Protein AF-A0A060BPD8-F1 (afdb_monomer_lite)

pLDDT: mean 90.16, std 10.14, range [51.38, 97.88]

Radius of gyration: 13.63 Å; chains: 1; bounding box: 34×24×36 Å

Organism: NCBI:txid671175

InterPro domains:
  IPR052182 Glycogen_Maltodextrin_Phosphorylase [PTHR42655] (6-91)

Foldseek 3Di:
DADPPRDD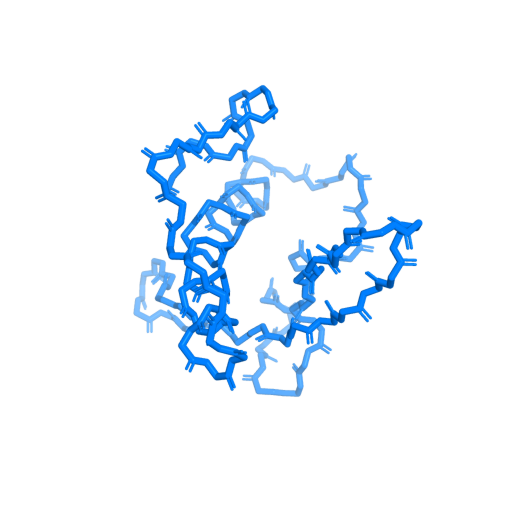FDWDWDWDDDPPDTDIDTARLDPPDDPLSNCLPVDDPDDDPVSLVSVLCCQAVVVLVVQVVCCVVVVPDRDPDDDDPPPSNVD

Secondary structure (DSSP, 8-state):
-B-GGG-B---EEEEEEETTEEEEEEE---TTS-HHHHGGGS-TT-S-HHHHHHHHHIIIIIHHHHHHHHHHHHTPPPPS----SSGGG--

Structure (mmCIF, N/CA/C/O backbone):
data_AF-A0A060BPD8-F1
#
_entry.id   AF-A0A060BPD8-F1
#
loop_
_atom_site.group_PDB
_atom_site.id
_atom_site.type_symbol
_atom_site.label_atom_id
_atom_site.label_alt_id
_atom_site.label_comp_id
_atom_site.label_asym_id
_atom_site.label_entity_id
_atom_site.label_seq_id
_atom_site.pdbx_PDB_ins_code
_atom_site.Cartn_x
_atom_site.Cartn_y
_atom_site.Cartn_z
_atom_site.occupancy
_atom_site.B_iso_or_equiv
_atom_site.auth_seq_id
_atom_site.auth_comp_id
_atom_site.auth_asym_id
_atom_site.auth_atom_id
_atom_site.pdbx_PDB_model_num
ATOM 1 N N . MET A 1 1 ? -2.855 3.238 -9.375 1.00 89.38 1 MET A N 1
ATOM 2 C CA . MET A 1 1 ? -2.019 4.455 -9.262 1.00 89.38 1 MET A CA 1
ATOM 3 C C . MET A 1 1 ? -1.215 4.660 -10.535 1.00 89.38 1 MET A C 1
ATOM 5 O O . MET A 1 1 ? -1.046 3.706 -11.282 1.00 89.38 1 MET A O 1
ATOM 9 N N . GLY A 1 2 ? -0.775 5.889 -10.806 1.00 86.12 2 GLY A N 1
ATOM 10 C CA . GLY A 1 2 ? 0.081 6.167 -11.962 1.00 86.12 2 GLY A CA 1
ATOM 11 C C . GLY A 1 2 ? 1.531 5.778 -11.680 1.00 86.12 2 GLY A C 1
ATOM 12 O O . GLY A 1 2 ? 2.022 6.008 -10.578 1.00 86.12 2 GLY A O 1
ATOM 13 N N . LEU A 1 3 ? 2.188 5.203 -12.680 1.00 84.62 3 LEU A N 1
ATOM 14 C CA . LEU A 1 3 ? 3.611 4.884 -12.726 1.00 84.62 3 LEU A CA 1
ATOM 15 C C . LEU A 1 3 ? 4.314 5.769 -13.779 1.00 84.62 3 LEU A C 1
ATOM 17 O O . LEU A 1 3 ? 3.647 6.362 -14.639 1.00 84.62 3 LEU A O 1
ATOM 21 N N . PRO A 1 4 ? 5.659 5.852 -13.771 1.00 80.06 4 PRO A N 1
ATOM 22 C CA . PRO A 1 4 ? 6.410 6.528 -14.826 1.00 80.06 4 PRO A CA 1
ATOM 23 C C . PRO A 1 4 ? 6.047 6.025 -16.233 1.00 80.06 4 PRO A C 1
ATOM 25 O O . PRO A 1 4 ? 5.624 4.883 -16.419 1.00 80.06 4 PRO A O 1
ATOM 28 N N . LYS A 1 5 ? 6.258 6.879 -17.244 1.00 81.75 5 LYS A N 1
ATOM 29 C CA . LYS A 1 5 ? 5.953 6.593 -18.663 1.00 81.75 5 LYS A CA 1
ATOM 30 C C . LYS A 1 5 ? 4.462 6.340 -18.946 1.00 81.75 5 LYS A C 1
ATOM 32 O O . LYS A 1 5 ? 4.128 5.650 -19.902 1.00 81.75 5 LYS A O 1
ATOM 37 N N . GLY A 1 6 ? 3.571 6.894 -18.119 1.00 80.50 6 GLY A N 1
ATOM 38 C CA . GLY A 1 6 ? 2.119 6.801 -18.314 1.00 80.50 6 GLY A CA 1
ATOM 39 C C . GLY A 1 6 ? 1.533 5.418 -18.028 1.00 80.50 6 GLY A C 1
ATOM 40 O O . GLY A 1 6 ? 0.405 5.142 -18.425 1.00 80.50 6 GLY A O 1
ATOM 41 N N . ARG A 1 7 ? 2.288 4.541 -17.356 1.00 88.81 7 ARG A N 1
ATOM 42 C CA . ARG A 1 7 ? 1.808 3.213 -16.966 1.00 88.81 7 ARG A CA 1
ATOM 43 C C . ARG A 1 7 ? 0.879 3.306 -15.755 1.00 88.81 7 ARG A C 1
ATOM 45 O O . ARG A 1 7 ? 0.973 4.234 -14.954 1.00 88.81 7 ARG A O 1
ATOM 52 N N . GLY A 1 8 ? -0.018 2.337 -15.619 1.00 90.94 8 GLY A N 1
ATOM 53 C CA . GLY A 1 8 ? -0.876 2.172 -14.449 1.00 90.94 8 GLY A CA 1
ATOM 54 C C . GLY A 1 8 ? -0.452 0.962 -13.624 1.00 90.94 8 GLY A C 1
ATOM 55 O O . GLY A 1 8 ? 0.064 -0.006 -14.172 1.00 90.94 8 GLY A O 1
ATOM 56 N N . LEU A 1 9 ? -0.683 1.030 -12.315 1.00 95.44 9 LEU A N 1
ATOM 57 C CA . LEU A 1 9 ? -0.646 -0.119 -11.413 1.00 95.44 9 LEU A CA 1
ATOM 58 C C . LEU A 1 9 ? -1.977 -0.217 -10.677 1.00 95.44 9 LEU A C 1
ATOM 60 O O . LEU A 1 9 ? -2.397 0.730 -10.006 1.00 95.44 9 LEU A O 1
ATOM 64 N N . HIS A 1 10 ? -2.635 -1.354 -10.805 1.00 97.06 10 HIS A N 1
ATOM 65 C CA . HIS A 1 10 ? -3.810 -1.739 -10.042 1.00 97.06 10 HIS A CA 1
ATOM 66 C C . HIS A 1 10 ? -3.355 -2.489 -8.792 1.00 97.06 10 HIS A C 1
ATOM 68 O O . HIS A 1 10 ? -2.385 -3.235 -8.827 1.00 97.06 10 HIS A O 1
ATOM 74 N N . ALA A 1 11 ? -4.002 -2.237 -7.664 1.00 97.50 11 ALA A N 1
ATOM 75 C CA . ALA A 1 11 ? -3.744 -2.991 -6.451 1.00 97.50 11 ALA A CA 1
ATOM 76 C C . ALA A 1 11 ? -5.077 -3.277 -5.781 1.00 97.50 11 ALA A C 1
ATOM 78 O O . ALA A 1 11 ? -5.921 -2.380 -5.667 1.00 97.50 11 ALA A O 1
ATOM 79 N N . GLN A 1 12 ? -5.249 -4.517 -5.352 1.00 97.56 12 GLN A N 1
ATOM 80 C CA . GLN A 1 12 ? -6.338 -4.896 -4.475 1.00 97.56 12 GLN A CA 1
ATOM 81 C C . GLN A 1 12 ? -5.949 -4.632 -3.022 1.00 97.56 12 GLN A C 1
ATOM 83 O O . GLN A 1 12 ? -4.769 -4.590 -2.663 1.00 97.56 12 GLN A O 1
ATOM 88 N N . VAL A 1 13 ? -6.965 -4.409 -2.193 1.00 97.88 13 VAL A N 1
ATOM 89 C CA . VAL A 1 13 ? -6.796 -4.170 -0.761 1.00 97.88 13 VAL A CA 1
ATOM 90 C C . VAL A 1 13 ? -7.406 -5.342 -0.016 1.00 97.88 13 VAL A C 1
ATOM 92 O O . VAL A 1 13 ? -8.616 -5.558 -0.070 1.00 97.88 13 VAL A O 1
ATOM 95 N N . TRP A 1 14 ? -6.568 -6.064 0.711 1.00 97.56 14 TRP A N 1
ATOM 96 C CA . TRP A 1 14 ? -6.998 -7.071 1.666 1.00 97.56 14 TRP A CA 1
ATOM 97 C C . TRP A 1 14 ? -7.134 -6.439 3.048 1.00 97.56 14 TRP A C 1
ATOM 99 O O . TRP A 1 14 ? -6.354 -5.561 3.418 1.00 97.56 14 TRP A O 1
ATOM 109 N N . ILE A 1 15 ? -8.115 -6.892 3.827 1.00 97.00 15 ILE A N 1
ATOM 110 C CA . ILE A 1 15 ? -8.310 -6.443 5.208 1.00 97.00 15 ILE A CA 1
ATOM 111 C C . ILE A 1 15 ? -8.156 -7.648 6.127 1.00 97.00 15 ILE A C 1
ATOM 113 O O . ILE A 1 15 ? -8.977 -8.564 6.102 1.00 97.00 15 ILE A O 1
ATOM 117 N N . ALA A 1 16 ? -7.124 -7.624 6.964 1.00 97.12 16 ALA A N 1
ATOM 118 C CA . ALA A 1 16 ? -6.928 -8.582 8.043 1.00 97.12 16 ALA A CA 1
ATOM 119 C C . ALA A 1 16 ? -7.305 -7.936 9.381 1.00 97.12 16 ALA A C 1
ATOM 121 O O . ALA A 1 16 ? -6.957 -6.788 9.647 1.00 97.12 16 ALA A O 1
ATOM 122 N N . GLN A 1 17 ? -8.012 -8.659 10.247 1.00 95.75 17 GLN A N 1
ATOM 123 C CA . GLN A 1 17 ? -8.294 -8.183 11.603 1.00 95.75 17 GLN A CA 1
ATOM 124 C C . GLN A 1 17 ? -7.161 -8.603 12.538 1.00 95.75 17 GLN A C 1
ATOM 126 O O . GLN A 1 17 ? -6.971 -9.793 12.787 1.00 95.75 17 GLN A O 1
ATOM 131 N N . VAL A 1 18 ? -6.417 -7.628 13.066 1.00 95.12 18 VAL A N 1
ATOM 132 C CA . VAL A 1 18 ? -5.310 -7.861 14.002 1.00 95.12 18 VAL A CA 1
ATOM 133 C C . VAL A 1 18 ? -5.720 -7.345 15.376 1.00 95.12 18 VAL A C 1
ATOM 135 O O . VAL A 1 18 ? -5.630 -6.157 15.694 1.00 95.12 18 VAL A O 1
ATOM 138 N N . GLY A 1 19 ? -6.233 -8.254 16.203 1.00 94.75 19 GLY A N 1
ATOM 139 C CA . GLY A 1 19 ? -6.825 -7.898 17.489 1.00 94.75 19 GLY A CA 1
ATOM 140 C C . GLY A 1 19 ? -8.035 -6.983 17.300 1.00 94.75 19 GLY A C 1
ATOM 141 O O . GLY A 1 19 ? -9.092 -7.438 16.878 1.00 94.75 19 GLY A O 1
ATOM 142 N N . ARG A 1 20 ? -7.885 -5.697 17.637 1.00 91.81 20 ARG A N 1
ATOM 143 C CA . ARG A 1 20 ? -8.951 -4.681 17.525 1.00 91.81 20 ARG A CA 1
ATOM 144 C C . ARG A 1 20 ? -8.758 -3.711 16.359 1.00 91.81 20 ARG A C 1
ATOM 146 O O . ARG A 1 20 ? -9.555 -2.789 16.218 1.00 91.81 20 ARG A O 1
ATOM 153 N N .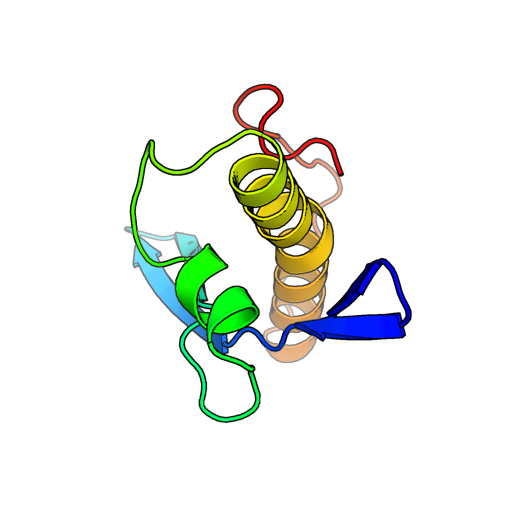 VAL A 1 21 ? -7.6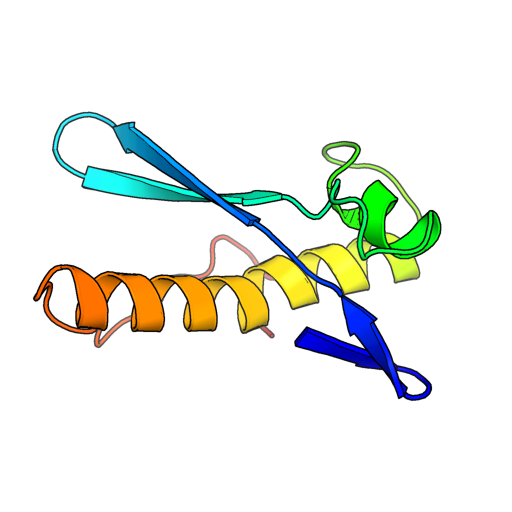87 -3.862 15.583 1.00 92.00 21 VAL A N 1
ATOM 154 C CA . VAL A 1 21 ? -7.304 -2.902 14.544 1.00 92.00 21 VAL A CA 1
ATOM 155 C C . VAL A 1 21 ? -7.360 -3.582 13.172 1.00 92.00 21 VAL A C 1
ATOM 157 O O . VAL A 1 21 ? -6.803 -4.674 13.017 1.00 92.00 21 VAL A O 1
ATOM 160 N N . PRO A 1 22 ? -8.007 -2.965 12.166 1.00 94.88 22 PRO A N 1
ATOM 161 C CA . PRO A 1 22 ? -7.950 -3.441 10.790 1.00 94.88 22 PRO A CA 1
ATOM 162 C C . PRO A 1 22 ? -6.561 -3.169 10.197 1.00 94.88 22 PRO A C 1
ATOM 164 O O . PRO A 1 22 ? -6.094 -2.032 10.172 1.00 94.88 22 PRO A O 1
ATOM 167 N N . GLN A 1 23 ? -5.911 -4.208 9.681 1.00 95.88 23 GLN A N 1
ATOM 168 C CA . GLN A 1 23 ? -4.698 -4.100 8.880 1.00 95.88 23 GLN A CA 1
ATOM 169 C C . GLN A 1 23 ? -5.071 -4.167 7.400 1.00 95.88 23 GLN A C 1
ATOM 171 O O . GLN A 1 23 ? -5.630 -5.161 6.937 1.00 95.88 23 GLN A O 1
ATOM 176 N N . LEU A 1 24 ? -4.754 -3.104 6.662 1.00 97.31 24 LEU A N 1
ATOM 177 C CA . LEU A 1 24 ? -4.917 -3.051 5.213 1.00 97.31 24 LEU A CA 1
ATOM 178 C C . LEU A 1 24 ? -3.619 -3.523 4.557 1.00 97.31 24 LEU A C 1
ATOM 180 O O . LEU A 1 24 ? -2.546 -3.009 4.869 1.00 97.31 24 LEU A O 1
ATOM 184 N N . LEU A 1 25 ? -3.725 -4.482 3.644 1.00 97.44 25 LEU A N 1
ATOM 185 C CA . LEU A 1 25 ? -2.607 -5.048 2.895 1.00 97.44 25 LEU A CA 1
ATOM 186 C C . LEU A 1 25 ? -2.838 -4.784 1.407 1.00 97.44 25 LEU A C 1
ATOM 188 O O . LEU A 1 25 ? -3.939 -5.002 0.902 1.00 97.44 25 LEU A O 1
ATOM 192 N N . LEU A 1 26 ? -1.811 -4.294 0.718 1.00 97.50 26 LEU A N 1
ATOM 193 C CA . LEU A 1 26 ? -1.860 -4.017 -0.715 1.00 97.50 26 LEU A CA 1
ATOM 194 C C . LEU A 1 26 ? -1.243 -5.172 -1.484 1.00 97.50 26 LEU A C 1
ATOM 196 O O . LEU A 1 26 ? -0.172 -5.653 -1.121 1.00 97.50 26 LEU A O 1
ATOM 200 N N . ASP A 1 27 ? -1.899 -5.560 -2.566 1.00 97.56 27 ASP A N 1
ATOM 201 C CA . ASP A 1 27 ? -1.446 -6.635 -3.433 1.00 97.56 27 ASP A CA 1
ATOM 202 C C . ASP A 1 27 ? -1.620 -6.228 -4.897 1.00 97.56 27 ASP A C 1
ATOM 204 O O . ASP A 1 27 ? -2.694 -5.792 -5.315 1.00 97.56 27 ASP A O 1
ATOM 208 N N . SER A 1 28 ? -0.530 -6.302 -5.651 1.00 97.38 28 SER A N 1
ATOM 209 C CA . SER A 1 28 ? -0.472 -5.927 -7.062 1.00 97.38 28 SER A CA 1
ATOM 210 C C . SER A 1 28 ? -0.661 -7.109 -8.013 1.00 97.38 28 SER A C 1
ATOM 212 O O . SER A 1 28 ? -0.774 -6.880 -9.220 1.00 97.38 28 SER A O 1
ATOM 214 N N . ASP A 1 29 ? -0.744 -8.347 -7.516 1.00 97.25 29 ASP A N 1
ATOM 215 C CA . ASP A 1 29 ? -0.970 -9.531 -8.350 1.00 97.25 29 ASP A CA 1
ATOM 216 C C . ASP A 1 29 ? -2.443 -9.642 -8.780 1.00 97.25 29 ASP A C 1
ATOM 218 O O . ASP A 1 29 ? -3.238 -10.417 -8.253 1.00 97.25 29 ASP A O 1
ATOM 222 N N . VAL A 1 30 ? -2.824 -8.789 -9.733 1.00 97.12 30 VAL A N 1
ATOM 223 C CA . VAL A 1 30 ? -4.173 -8.706 -10.308 1.00 97.12 30 VAL A CA 1
ATOM 224 C C . VAL A 1 30 ? -4.108 -8.718 -11.832 1.00 97.12 30 VAL A C 1
ATOM 226 O O . VAL A 1 30 ? -3.111 -8.310 -12.438 1.00 97.12 30 VAL A O 1
ATOM 229 N N . GLU A 1 31 ? -5.168 -9.201 -12.479 1.00 96.50 31 GLU A N 1
ATOM 230 C CA . GLU A 1 31 ? -5.142 -9.485 -13.914 1.00 96.50 31 GLU A CA 1
ATOM 231 C C . GLU A 1 31 ? -4.950 -8.239 -14.791 1.00 96.50 31 GLU A C 1
ATOM 233 O O . GLU A 1 31 ? -4.320 -8.318 -15.848 1.00 96.50 31 GLU A O 1
ATOM 238 N N . GLU A 1 32 ? -5.419 -7.085 -14.322 1.00 96.56 32 GLU A N 1
ATOM 239 C CA . GLU A 1 32 ? -5.326 -5.784 -14.989 1.00 96.56 32 GLU A CA 1
ATOM 240 C C . GLU A 1 32 ? -3.887 -5.279 -15.131 1.00 96.56 32 GLU A C 1
ATOM 242 O O . GLU A 1 32 ? -3.607 -4.407 -15.957 1.00 96.56 32 GLU A O 1
ATOM 247 N N . ASN A 1 33 ? -2.968 -5.816 -14.331 1.00 96.31 33 ASN A N 1
ATOM 248 C CA . ASN A 1 33 ? -1.567 -5.449 -14.376 1.00 96.31 33 ASN A CA 1
ATOM 249 C C . ASN A 1 33 ? -0.798 -6.276 -15.405 1.00 96.31 33 ASN A C 1
ATOM 251 O O . ASN A 1 33 ? -0.982 -7.489 -15.538 1.00 96.31 33 ASN A O 1
ATOM 255 N N . ASP A 1 34 ? 0.158 -5.624 -16.072 1.00 93.94 34 ASP A N 1
ATOM 256 C CA . ASP A 1 34 ? 1.222 -6.343 -16.765 1.00 93.94 34 ASP A CA 1
ATOM 257 C C . ASP A 1 34 ? 2.128 -7.077 -15.763 1.00 93.94 34 ASP A C 1
ATOM 259 O O . ASP A 1 34 ? 2.129 -6.792 -14.564 1.00 93.94 34 ASP A O 1
ATOM 263 N N . ARG A 1 35 ? 2.939 -8.012 -16.265 1.00 91.81 35 ARG A N 1
ATOM 264 C CA . ARG A 1 35 ? 3.799 -8.853 -15.425 1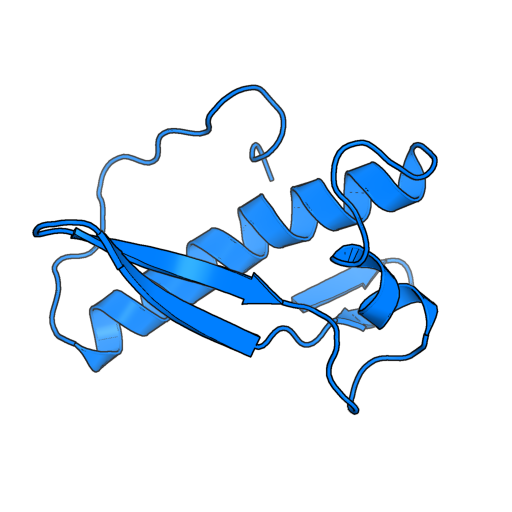.00 91.81 35 ARG A CA 1
ATOM 265 C C . ARG A 1 35 ? 4.683 -8.047 -14.469 1.00 91.81 35 ARG A C 1
ATOM 267 O O . ARG A 1 35 ? 4.767 -8.372 -13.297 1.00 91.81 35 ARG A O 1
ATOM 274 N N . SER A 1 36 ? 5.297 -6.966 -14.948 1.00 91.06 36 SER A N 1
ATOM 275 C CA . SER A 1 36 ? 6.197 -6.162 -14.113 1.00 91.06 36 SER A CA 1
ATOM 276 C C . SER A 1 36 ? 5.473 -5.405 -12.999 1.00 91.06 36 SER A C 1
ATOM 278 O O . SER A 1 36 ? 6.081 -5.125 -11.973 1.00 91.06 36 SER A O 1
ATOM 280 N N . ALA A 1 37 ? 4.198 -5.059 -13.205 1.00 94.00 37 ALA A N 1
ATOM 281 C CA . ALA A 1 37 ? 3.364 -4.443 -12.183 1.00 94.00 37 ALA A CA 1
ATOM 282 C C . ALA A 1 37 ? 2.825 -5.479 -11.186 1.00 94.00 37 ALA A C 1
ATOM 284 O O . ALA A 1 37 ? 2.770 -5.158 -10.006 1.00 94.00 37 ALA A O 1
ATOM 285 N N . ARG A 1 38 ? 2.497 -6.704 -11.628 1.00 95.31 38 ARG A N 1
ATOM 286 C CA . ARG A 1 38 ? 2.118 -7.811 -10.724 1.00 95.31 38 ARG A CA 1
ATOM 287 C C . ARG A 1 38 ? 3.251 -8.217 -9.799 1.00 95.31 38 ARG A C 1
ATOM 289 O O . ARG A 1 38 ? 3.038 -8.460 -8.618 1.00 95.31 38 ARG A O 1
ATOM 296 N N . ASP A 1 39 ? 4.466 -8.227 -10.337 1.00 94.00 39 ASP A N 1
ATOM 297 C CA . ASP A 1 39 ? 5.632 -8.655 -9.581 1.00 94.00 39 ASP A CA 1
ATOM 298 C C . ASP A 1 39 ? 5.977 -7.674 -8.441 1.00 94.00 39 ASP A C 1
ATOM 300 O O . ASP A 1 39 ? 6.743 -8.039 -7.562 1.00 94.00 39 ASP A O 1
ATOM 304 N N . VAL A 1 40 ? 5.414 -6.453 -8.386 1.00 94.94 40 VAL A N 1
ATOM 305 C CA . VAL A 1 40 ? 5.751 -5.444 -7.354 1.00 94.94 40 VAL A CA 1
ATOM 306 C C . VAL A 1 40 ? 5.544 -5.974 -5.930 1.00 94.94 40 VAL A C 1
ATOM 308 O O . VAL A 1 40 ? 6.291 -5.597 -5.032 1.00 94.94 40 VAL A O 1
ATOM 311 N N . THR A 1 41 ? 4.583 -6.870 -5.707 1.00 95.25 41 THR A N 1
ATOM 312 C CA . THR A 1 41 ? 4.312 -7.473 -4.390 1.00 95.25 41 THR A CA 1
ATOM 313 C C . THR A 1 41 ? 4.752 -8.938 -4.281 1.00 95.25 41 THR A C 1
ATOM 315 O O . THR A 1 41 ? 4.313 -9.628 -3.364 1.00 95.25 41 THR A O 1
ATOM 318 N N . ASP A 1 42 ? 5.623 -9.427 -5.174 1.00 92.19 42 ASP A N 1
ATOM 319 C CA . ASP A 1 42 ? 5.964 -10.856 -5.275 1.00 92.19 42 ASP A CA 1
ATOM 320 C C . ASP A 1 42 ? 6.818 -11.398 -4.117 1.00 92.19 42 ASP A C 1
ATOM 322 O O . ASP A 1 42 ? 6.709 -12.572 -3.755 1.00 92.19 42 ASP A O 1
ATOM 326 N N . ARG A 1 43 ? 7.693 -10.571 -3.532 1.00 87.69 43 ARG A N 1
ATOM 327 C CA . ARG A 1 43 ? 8.611 -10.994 -2.470 1.00 8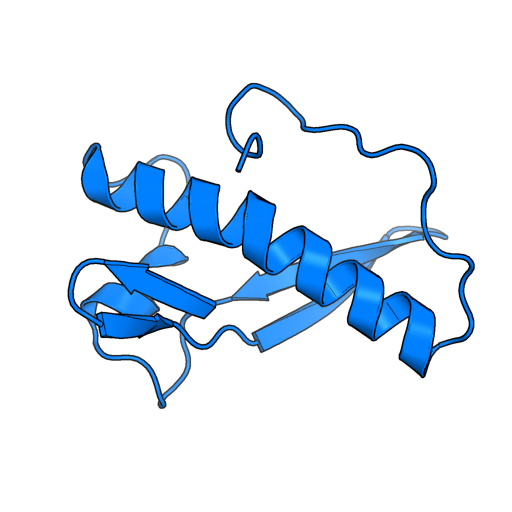7.69 43 ARG A CA 1
ATOM 328 C C . ARG A 1 43 ? 9.044 -9.849 -1.561 1.00 87.69 43 ARG A C 1
ATOM 330 O O . ARG A 1 43 ? 9.231 -8.710 -1.985 1.00 87.69 43 ARG A O 1
ATOM 337 N N . LEU A 1 44 ? 9.303 -10.192 -0.300 1.00 83.25 44 LEU A N 1
ATOM 338 C CA . LEU A 1 44 ? 9.933 -9.296 0.669 1.00 83.25 44 LEU A CA 1
ATOM 339 C C . LEU A 1 44 ? 11.455 -9.287 0.473 1.00 83.25 44 LEU A C 1
ATOM 341 O O . LEU A 1 44 ? 12.059 -10.335 0.251 1.00 83.25 44 LEU A O 1
ATOM 345 N N . TYR A 1 45 ? 12.070 -8.107 0.595 1.00 76.44 45 TYR A N 1
ATOM 346 C CA . TYR A 1 45 ? 13.527 -7.914 0.522 1.00 76.44 45 TYR A CA 1
ATOM 347 C C . TYR A 1 45 ? 14.169 -8.448 -0.770 1.00 76.44 45 TYR A C 1
ATOM 349 O O . TYR A 1 45 ? 15.220 -9.090 -0.742 1.00 76.44 45 TYR A O 1
ATOM 357 N N . GLY A 1 46 ? 13.538 -8.183 -1.914 1.00 72.06 46 GLY A N 1
ATOM 358 C CA . GLY A 1 46 ? 14.036 -8.601 -3.220 1.00 72.06 46 GLY A CA 1
ATOM 359 C C . GLY A 1 46 ? 13.983 -7.504 -4.278 1.00 72.06 46 GLY A C 1
ATOM 360 O O . GLY A 1 46 ? 13.457 -6.418 -4.056 1.00 72.06 46 GLY A O 1
ATOM 361 N N . GLY A 1 47 ? 14.546 -7.811 -5.446 1.00 79.75 47 GLY A N 1
ATOM 362 C CA . GLY A 1 47 ? 14.592 -6.894 -6.585 1.00 79.75 47 GLY A CA 1
ATOM 363 C C . GLY A 1 47 ? 15.747 -5.885 -6.545 1.00 79.75 47 GLY A C 1
ATOM 364 O O . GLY A 1 47 ? 16.524 -5.811 -5.595 1.00 79.75 47 GLY A O 1
ATOM 365 N N . GLY A 1 48 ? 15.890 -5.137 -7.644 1.00 85.88 48 GLY A N 1
ATOM 366 C CA . GLY A 1 48 ? 16.821 -4.008 -7.761 1.00 85.88 48 GLY A CA 1
ATOM 367 C C . GLY A 1 48 ? 16.188 -2.680 -7.326 1.00 85.88 48 GLY A C 1
ATOM 368 O O . GLY A 1 48 ? 15.025 -2.639 -6.929 1.00 85.88 48 GLY A O 1
ATOM 369 N N . GLY A 1 49 ? 16.933 -1.577 -7.450 1.00 85.88 49 GLY A N 1
ATOM 370 C CA . GLY A 1 49 ? 16.484 -0.241 -7.023 1.00 85.88 49 GLY A CA 1
ATOM 371 C C . GLY A 1 49 ? 15.133 0.192 -7.607 1.00 85.88 49 GLY A C 1
ATOM 372 O O . GLY A 1 49 ? 14.281 0.663 -6.863 1.00 85.88 49 GLY A O 1
ATOM 373 N N . ASP A 1 50 ? 14.896 -0.050 -8.898 1.00 87.81 50 ASP A N 1
ATOM 374 C CA . ASP A 1 50 ? 13.623 0.291 -9.555 1.00 87.81 50 ASP A CA 1
ATOM 375 C C . ASP A 1 50 ? 12.434 -0.488 -8.980 1.00 87.81 50 ASP A C 1
ATOM 377 O O . ASP A 1 50 ? 11.346 0.057 -8.813 1.00 87.81 50 ASP A O 1
ATOM 381 N N . HIS A 1 51 ? 12.638 -1.765 -8.654 1.00 89.38 51 HIS A N 1
ATOM 382 C CA . HIS A 1 51 ? 11.599 -2.604 -8.065 1.00 89.38 51 HIS A CA 1
ATOM 383 C C . HIS A 1 51 ? 11.244 -2.117 -6.658 1.00 89.38 51 HIS A C 1
ATOM 385 O O . HIS A 1 51 ? 10.073 -1.925 -6.339 1.00 89.38 51 HIS A O 1
ATOM 391 N N . ARG A 1 52 ? 12.271 -1.825 -5.851 1.00 89.50 52 ARG A N 1
ATOM 392 C CA . ARG A 1 52 ? 12.101 -1.249 -4.518 1.00 89.50 52 ARG A CA 1
ATOM 393 C C . ARG A 1 52 ? 11.398 0.106 -4.576 1.00 89.50 52 ARG A C 1
ATOM 395 O O . ARG A 1 52 ? 10.479 0.333 -3.805 1.00 89.50 52 ARG A O 1
ATOM 402 N N . LEU A 1 53 ? 11.754 0.973 -5.523 1.00 89.12 53 LEU A N 1
ATOM 403 C CA . LEU A 1 53 ? 11.071 2.254 -5.706 1.00 89.12 53 LEU A CA 1
ATOM 404 C C . LEU A 1 53 ? 9.573 2.062 -5.985 1.00 89.12 53 LEU A C 1
ATOM 406 O O . LEU A 1 53 ? 8.749 2.769 -5.413 1.00 89.12 53 LEU A O 1
ATOM 410 N N . LEU A 1 54 ? 9.198 1.094 -6.826 1.00 91.81 54 LEU A N 1
ATOM 411 C CA . LEU A 1 54 ? 7.788 0.795 -7.093 1.00 91.81 54 LEU A CA 1
ATOM 412 C C . LEU A 1 54 ? 7.056 0.276 -5.848 1.00 91.81 54 LEU A C 1
ATOM 414 O O . LEU A 1 54 ? 5.912 0.670 -5.621 1.00 91.81 54 LEU A O 1
ATOM 418 N N . GLN A 1 55 ? 7.710 -0.554 -5.031 1.00 93.00 55 GLN A N 1
ATOM 419 C CA . GLN A 1 55 ? 7.173 -1.006 -3.744 1.00 93.00 55 GLN A CA 1
ATOM 420 C C . GLN A 1 55 ? 6.948 0.162 -2.781 1.00 93.00 55 GLN A C 1
ATOM 422 O O . GLN A 1 55 ? 5.869 0.283 -2.203 1.00 93.00 55 GLN A O 1
ATOM 427 N N . GLU A 1 56 ? 7.934 1.049 -2.644 1.00 91.88 56 GLU A N 1
ATOM 428 C CA . GLU A 1 56 ? 7.863 2.221 -1.766 1.00 91.88 56 GLU A CA 1
ATOM 429 C C . GLU A 1 56 ? 6.783 3.207 -2.243 1.00 91.88 56 GLU A C 1
ATOM 431 O O . GLU A 1 56 ? 5.997 3.709 -1.439 1.00 91.88 56 GLU A O 1
ATOM 436 N N . MET A 1 57 ? 6.660 3.419 -3.560 1.00 92.31 57 MET A N 1
ATOM 437 C CA . MET A 1 57 ? 5.569 4.200 -4.146 1.00 92.31 57 MET A CA 1
ATOM 438 C C . MET A 1 57 ? 4.207 3.569 -3.851 1.00 92.31 57 MET A C 1
ATOM 440 O O . MET A 1 57 ? 3.294 4.281 -3.431 1.00 92.31 57 MET A O 1
ATOM 444 N N . LEU A 1 58 ? 4.048 2.257 -4.076 1.00 94.69 58 LEU A N 1
ATOM 445 C CA . LEU A 1 58 ? 2.802 1.538 -3.797 1.00 94.69 58 LEU A CA 1
ATOM 446 C C . LEU A 1 58 ? 2.422 1.652 -2.320 1.00 94.69 58 LEU A C 1
ATOM 448 O O . LEU A 1 58 ? 1.276 1.976 -2.015 1.00 94.69 58 LEU A O 1
ATOM 452 N N . LEU A 1 59 ? 3.373 1.448 -1.411 1.00 93.44 59 LEU A N 1
ATOM 453 C CA . LEU A 1 59 ? 3.121 1.533 0.021 1.00 93.44 59 LEU A CA 1
ATOM 454 C C . LEU A 1 59 ? 2.761 2.959 0.461 1.00 93.44 59 LEU A C 1
ATOM 456 O O . LEU A 1 59 ? 1.780 3.130 1.180 1.00 93.44 59 LEU A O 1
ATOM 460 N N . GLY A 1 60 ? 3.495 3.975 0.004 1.00 91.94 60 GLY A N 1
ATOM 461 C CA . GLY A 1 60 ? 3.236 5.375 0.346 1.00 91.94 60 GLY A CA 1
ATOM 462 C C . GLY A 1 60 ? 1.943 5.907 -0.282 1.00 91.94 60 GLY A C 1
ATOM 463 O O . GLY A 1 60 ? 0.916 6.090 0.383 1.00 91.94 60 GLY A O 1
ATOM 464 N N . ILE A 1 61 ? 1.931 6.055 -1.607 1.00 93.62 61 ILE A N 1
ATOM 465 C CA . ILE A 1 61 ? 0.807 6.651 -2.342 1.00 93.62 61 ILE A CA 1
ATOM 466 C C . ILE A 1 61 ? -0.410 5.721 -2.328 1.00 93.62 61 ILE A C 1
ATOM 468 O O . ILE A 1 61 ? -1.547 6.169 -2.133 1.00 93.62 61 ILE A O 1
ATOM 472 N N . GLY A 1 62 ? -0.202 4.430 -2.595 1.00 95.25 62 GLY A N 1
ATOM 473 C CA . GLY A 1 62 ? -1.279 3.441 -2.602 1.00 95.25 62 GLY A CA 1
ATOM 474 C C . GLY A 1 62 ? -1.851 3.220 -1.204 1.00 95.25 62 GLY A C 1
ATOM 475 O O . GLY A 1 62 ? -3.075 3.183 -1.061 1.00 95.25 62 GLY A O 1
ATOM 476 N N . GLY A 1 63 ? -1.003 3.190 -0.172 1.00 95.25 63 GLY A N 1
ATOM 477 C CA . GLY A 1 63 ? -1.423 3.031 1.222 1.00 95.25 63 GLY A CA 1
ATOM 478 C C . GLY A 1 63 ? -2.300 4.181 1.703 1.00 95.25 63 GLY A C 1
ATOM 479 O O . GLY A 1 63 ? -3.406 3.947 2.191 1.00 95.25 63 GLY A O 1
ATOM 480 N N . VAL A 1 64 ? -1.887 5.434 1.475 1.00 94.62 64 VAL A N 1
ATOM 481 C CA . VAL A 1 64 ? -2.700 6.611 1.838 1.00 94.62 64 VAL A CA 1
ATOM 482 C C . VAL A 1 64 ? -4.047 6.605 1.110 1.00 94.62 64 VAL A C 1
ATOM 484 O O . VAL A 1 64 ? -5.084 6.918 1.702 1.00 94.62 64 VAL A O 1
ATOM 487 N N . ARG A 1 65 ? -4.070 6.217 -0.172 1.00 95.81 65 ARG A N 1
ATOM 488 C CA . ARG A 1 65 ? -5.323 6.095 -0.936 1.00 95.81 65 ARG A CA 1
ATOM 489 C C . ARG A 1 65 ? -6.229 5.005 -0.369 1.00 95.81 65 ARG A C 1
ATOM 491 O O . ARG A 1 65 ? -7.426 5.251 -0.232 1.00 95.81 65 ARG A O 1
ATOM 498 N N . ALA A 1 66 ? -5.680 3.843 -0.025 1.00 97.06 66 ALA A N 1
ATOM 499 C CA . ALA A 1 66 ? -6.439 2.746 0.564 1.00 97.06 66 ALA A CA 1
ATOM 500 C C . ALA A 1 66 ? -7.042 3.142 1.919 1.00 97.06 66 ALA A C 1
ATOM 502 O O . ALA A 1 66 ? -8.233 2.925 2.134 1.00 97.06 66 ALA A O 1
ATOM 503 N N . ILE A 1 67 ? -6.270 3.815 2.778 1.00 96.62 67 ILE A N 1
ATOM 504 C CA . ILE A 1 67 ? -6.739 4.331 4.073 1.00 96.62 67 ILE A CA 1
ATOM 505 C C . ILE A 1 67 ? -7.905 5.307 3.888 1.00 96.62 67 ILE A C 1
ATOM 507 O O . ILE A 1 67 ? -8.954 5.126 4.500 1.00 96.62 67 ILE A O 1
ATOM 511 N N . ARG A 1 68 ? -7.773 6.305 3.003 1.00 96.12 68 ARG A N 1
ATOM 512 C CA . ARG A 1 68 ? -8.851 7.277 2.738 1.00 96.12 68 ARG A CA 1
ATOM 513 C C . ARG A 1 68 ? -10.127 6.605 2.237 1.00 96.12 68 ARG A C 1
ATOM 515 O O . ARG A 1 68 ? -11.226 6.952 2.664 1.00 96.12 68 ARG A O 1
ATOM 522 N N . VAL A 1 69 ? -9.991 5.633 1.333 1.00 97.06 69 VAL A N 1
ATOM 523 C CA . VAL A 1 69 ? -11.133 4.854 0.838 1.00 97.06 69 VAL A CA 1
ATOM 524 C C . VAL A 1 69 ? -11.773 4.070 1.980 1.00 97.06 69 VAL A C 1
ATOM 526 O O . VAL A 1 69 ? -12.991 4.134 2.125 1.00 97.06 69 VAL A O 1
ATOM 529 N N . TYR A 1 70 ? -10.975 3.392 2.807 1.00 97.25 70 TYR A N 1
ATOM 530 C CA . TYR A 1 70 ? -11.454 2.634 3.958 1.00 97.25 70 TYR A CA 1
ATOM 531 C C . TYR A 1 70 ? -12.209 3.518 4.956 1.00 97.25 70 TYR A C 1
ATOM 533 O O . TYR A 1 70 ? -13.346 3.195 5.298 1.00 97.25 70 TYR A O 1
ATOM 541 N N . CYS A 1 71 ? -11.642 4.658 5.363 1.00 97.06 71 CYS A N 1
ATOM 542 C CA . CYS A 1 71 ? -12.307 5.620 6.247 1.00 97.06 71 CYS A CA 1
ATOM 543 C C . CYS A 1 71 ? -13.657 6.059 5.672 1.00 97.06 71 CYS A C 1
ATOM 545 O O . CYS A 1 71 ? -14.680 5.955 6.346 1.00 97.06 71 CYS A O 1
ATOM 547 N N . ARG A 1 72 ? -13.693 6.430 4.387 1.00 97.50 72 ARG A N 1
ATOM 548 C CA . ARG A 1 72 ? -14.925 6.853 3.712 1.00 97.50 72 ARG A CA 1
ATOM 549 C C . ARG A 1 72 ? -16.008 5.770 3.679 1.00 97.50 72 ARG A C 1
ATOM 551 O O . ARG A 1 72 ? -17.168 6.092 3.903 1.00 97.50 72 ARG A O 1
ATOM 558 N N . ILE A 1 73 ? -15.668 4.517 3.363 1.00 97.38 73 ILE A N 1
ATOM 559 C CA . ILE A 1 73 ? -16.675 3.442 3.224 1.00 97.38 73 ILE A CA 1
ATOM 560 C C . ILE A 1 73 ? -17.147 2.885 4.570 1.00 97.38 73 ILE A C 1
ATOM 562 O O . ILE A 1 73 ? -18.255 2.368 4.658 1.00 97.38 73 ILE A O 1
ATOM 566 N N . THR A 1 74 ? -16.312 2.965 5.607 1.00 96.56 74 THR A N 1
ATOM 567 C CA . THR A 1 74 ? -16.616 2.398 6.931 1.00 96.56 74 THR A CA 1
ATOM 568 C C . THR A 1 74 ? -17.066 3.441 7.951 1.00 96.56 74 THR A C 1
ATOM 570 O O . THR A 1 74 ? -17.551 3.071 9.015 1.00 96.56 74 THR A O 1
ATOM 573 N N . GLY A 1 75 ? -16.889 4.731 7.657 1.00 96.75 75 GLY A N 1
ATOM 574 C CA . GLY A 1 75 ? -17.149 5.821 8.595 1.00 96.75 75 GLY A CA 1
ATOM 575 C C . GLY A 1 75 ? -16.083 5.982 9.684 1.00 96.75 75 GLY A C 1
ATOM 576 O O . GLY A 1 75 ? -16.331 6.687 10.660 1.00 96.75 75 GLY A O 1
ATOM 577 N N . HIS A 1 76 ? -14.910 5.347 9.552 1.00 94.81 76 HIS A N 1
ATOM 578 C CA . HIS A 1 76 ? -13.794 5.619 10.463 1.00 94.81 76 HIS A CA 1
ATOM 579 C C . HIS A 1 76 ? -13.296 7.061 10.276 1.00 94.81 76 HIS A C 1
ATOM 581 O O . HIS A 1 76 ? -13.277 7.552 9.143 1.00 94.81 76 HIS A O 1
ATOM 587 N N . PRO A 1 77 ? -12.850 7.734 11.353 1.00 95.19 77 PRO A N 1
ATOM 588 C CA . PRO A 1 77 ? -12.229 9.046 11.234 1.00 95.19 77 PRO A CA 1
ATOM 589 C C . PRO A 1 77 ? -10.977 8.968 10.353 1.00 95.19 77 PRO A C 1
ATOM 591 O O . PRO A 1 77 ? -10.248 7.971 10.372 1.00 95.19 77 PRO A O 1
ATOM 594 N N . GLU A 1 78 ? -10.731 10.015 9.565 1.00 94.50 78 GLU A N 1
ATOM 595 C CA . GLU A 1 78 ? -9.485 10.123 8.808 1.00 94.50 78 GLU A CA 1
ATOM 596 C C . GLU A 1 78 ? -8.306 10.358 9.767 1.00 94.50 78 GLU A C 1
ATOM 598 O O . GLU A 1 78 ? -8.448 11.090 10.749 1.00 94.50 78 GLU A O 1
ATOM 603 N N . PRO A 1 79 ? -7.140 9.740 9.520 1.00 93.19 79 PRO A N 1
ATOM 604 C CA . PRO A 1 79 ? -5.975 9.938 10.370 1.00 93.19 79 PRO A CA 1
ATOM 605 C C . PRO A 1 79 ? -5.387 11.342 10.194 1.00 93.19 79 PRO A C 1
ATOM 607 O O . PRO A 1 79 ? -5.158 11.807 9.078 1.00 93.19 79 PRO A O 1
ATOM 610 N N . GLU A 1 80 ? -5.063 11.983 11.314 1.00 93.81 80 GLU A N 1
ATOM 611 C CA . GLU A 1 80 ? -4.345 13.267 11.347 1.00 93.81 80 GLU A CA 1
ATOM 612 C C . GLU A 1 80 ? -2.821 13.079 11.349 1.00 93.81 80 GLU A C 1
ATOM 614 O O . GLU A 1 80 ? -2.066 13.981 10.991 1.00 93.81 80 GLU A O 1
ATOM 619 N N . VAL A 1 81 ? -2.364 11.889 11.747 1.00 93.19 81 VAL A N 1
ATOM 620 C CA . VAL A 1 81 ? -0.951 11.536 11.869 1.00 93.19 81 VAL A CA 1
ATOM 621 C C . VAL A 1 81 ? -0.691 10.250 11.100 1.00 93.19 81 VAL A C 1
ATOM 623 O O . VAL A 1 81 ? -1.361 9.239 11.308 1.00 93.19 81 VAL A O 1
ATOM 626 N N . PHE A 1 82 ? 0.327 10.284 10.245 1.00 90.00 82 PHE A N 1
ATOM 627 C CA . PHE A 1 82 ? 0.855 9.113 9.558 1.00 90.00 82 PHE A CA 1
ATOM 628 C C . PHE A 1 82 ? 2.239 8.800 10.116 1.00 90.00 82 PHE A C 1
ATOM 630 O O . PHE A 1 82 ? 3.099 9.676 10.187 1.00 90.00 82 PHE A O 1
ATOM 637 N N . HIS A 1 83 ? 2.451 7.546 10.506 1.00 89.25 83 HIS A N 1
ATOM 638 C CA . HIS A 1 83 ? 3.767 7.042 10.869 1.00 89.25 83 HIS A CA 1
ATOM 639 C C . HIS A 1 83 ? 4.268 6.125 9.757 1.00 89.25 83 HIS A C 1
ATOM 641 O O . HIS A 1 83 ? 3.672 5.084 9.485 1.00 89.25 83 HIS A O 1
ATOM 647 N N . THR A 1 84 ? 5.366 6.512 9.120 1.00 83.75 84 THR A N 1
ATOM 648 C CA . THR A 1 84 ? 6.069 5.676 8.150 1.00 83.75 84 THR A CA 1
ATOM 649 C C . THR A 1 84 ? 7.133 4.883 8.893 1.00 83.75 84 THR A C 1
ATOM 651 O O . THR A 1 84 ? 8.059 5.474 9.455 1.00 83.75 84 THR A O 1
ATOM 654 N N . ASN A 1 85 ? 6.990 3.557 8.927 1.00 72.69 85 ASN A N 1
ATOM 655 C CA . ASN A 1 85 ? 8.027 2.711 9.498 1.00 72.69 85 ASN A CA 1
ATOM 656 C C . ASN A 1 85 ? 9.233 2.717 8.547 1.00 72.69 85 ASN A C 1
ATOM 658 O O . ASN A 1 85 ? 9.154 2.164 7.450 1.00 72.69 85 ASN A O 1
ATOM 662 N N . GLU A 1 86 ? 10.309 3.384 8.968 1.00 65.94 86 GLU A N 1
ATOM 663 C CA . GLU A 1 86 ? 11.505 3.671 8.165 1.00 65.94 86 GLU A CA 1
ATOM 664 C C . GLU A 1 86 ? 11.221 4.478 6.871 1.00 65.94 86 GLU A C 1
ATOM 666 O O . GLU A 1 86 ? 10.091 4.866 6.570 1.00 65.94 86 GLU A O 1
ATOM 671 N N . GLY A 1 87 ? 12.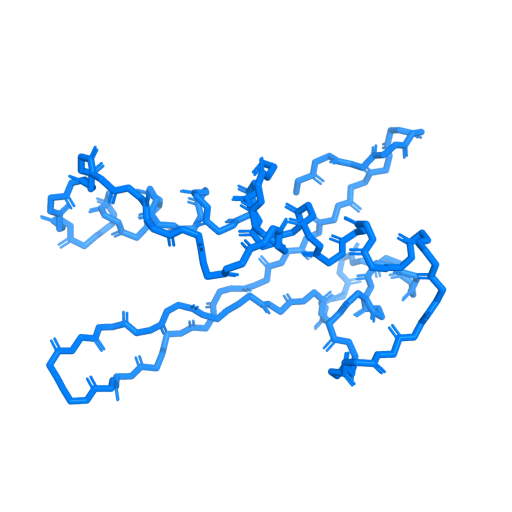268 4.787 6.093 1.00 59.53 87 GLY A N 1
ATOM 672 C CA . GLY A 1 87 ? 12.161 5.576 4.852 1.00 59.53 87 GLY A CA 1
ATOM 673 C C . GLY A 1 87 ? 11.404 4.884 3.707 1.00 59.53 87 GLY A C 1
ATOM 674 O O . GLY A 1 87 ? 11.213 5.480 2.653 1.00 59.53 87 GLY A O 1
ATOM 675 N N . HIS A 1 88 ? 10.955 3.645 3.912 1.00 54.41 88 HIS A N 1
ATOM 676 C CA . HIS A 1 88 ? 10.328 2.790 2.903 1.00 54.41 88 HIS A CA 1
ATOM 677 C C . HIS A 1 88 ? 8.906 3.219 2.493 1.00 54.41 88 HIS A C 1
ATOM 679 O O . HIS A 1 88 ? 8.353 2.680 1.540 1.00 54.41 88 HIS A O 1
ATOM 685 N N . ALA A 1 89 ? 8.288 4.173 3.194 1.00 60.19 89 ALA A N 1
ATOM 686 C CA . ALA A 1 89 ? 6.924 4.631 2.906 1.00 60.19 89 ALA A CA 1
ATOM 687 C C . ALA A 1 89 ? 6.814 6.159 2.735 1.00 60.19 89 ALA A C 1
ATOM 689 O O . ALA A 1 89 ? 5.740 6.720 2.924 1.00 60.19 89 ALA A O 1
ATOM 690 N N . GLY A 1 90 ? 7.912 6.850 2.411 1.00 60.12 90 GLY A N 1
ATOM 691 C CA . GLY A 1 90 ? 7.962 8.319 2.377 1.00 60.12 90 GLY A CA 1
ATOM 692 C C . GLY A 1 90 ? 7.305 9.017 1.172 1.00 60.12 90 GLY A C 1
ATOM 693 O O . GLY A 1 90 ? 7.465 10.231 1.057 1.00 60.12 90 GLY A O 1
ATOM 694 N N . PHE A 1 91 ? 6.630 8.290 0.271 1.00 51.38 91 PHE A N 1
ATOM 695 C CA . PHE A 1 91 ? 6.104 8.797 -1.011 1.00 51.38 91 PHE A CA 1
ATOM 696 C C . PHE A 1 91 ? 4.597 9.076 -1.018 1.00 51.38 91 PHE A C 1
ATOM 698 O O . PHE A 1 91 ? 3.837 8.310 -0.387 1.00 51.38 91 PHE A O 1
#

Sequence (91 aa):
MGLPKGRGLHAQVWIAQVGRVPQLLLDSDVEENDRSARDVTDRLYGGGGDHRLLQEMLLGIGGVRAIRVYCRITGHPEPEVFHTNEGHAGF